Protein AF-A0A1Y1MUK7-F1 (afdb_monomer_lite)

InterPro domains:
  IPR053308 Vago-like [PTHR39957] (30-118)

pLDDT: mean 74.1, std 18.72, range [32.41, 94.88]

Organism: Photinus pyralis (NCBI:txid7054)

Foldseek 3Di:
DDDDDDDDDDDPPPDPDPPVVVVVVVVVVVVVCVVVVVVVVQQKDKDKAFAPQPPPFQWGADPQPGIDHAQDKDWSALVAQWIWHDHDGTIMIMHGHDDPDPPDDFPSVDHPPVSHGDD

Secondary structure (DSSP, 8-state):
------------------SHHHHHHHHHHHHHHHHHHHHHS--EEEEEEE---BTTTTEEEETTTEEEETT-EEE-TTT-SEEEEEETTEEEEEEE-----TT----TTS-TTTTS---

Structure (mmCIF, N/CA/C/O backbone):
data_AF-A0A1Y1MUK7-F1
#
_entry.id   AF-A0A1Y1MUK7-F1
#
loop_
_atom_site.group_PDB
_atom_site.id
_atom_site.type_symbol
_atom_site.label_atom_id
_atom_site.label_alt_id
_atom_site.label_comp_id
_atom_site.label_asym_id
_atom_site.label_entity_id
_atom_site.label_seq_id
_atom_site.pdbx_PDB_ins_code
_atom_site.Cartn_x
_atom_site.Cartn_y
_atom_site.Cartn_z
_atom_site.occupancy
_atom_site.B_iso_or_equiv
_atom_site.auth_seq_id
_atom_site.auth_comp_id
_atom_site.auth_asym_id
_atom_site.auth_atom_id
_atom_site.pdbx_PDB_model_num
ATOM 1 N N . GLY A 1 1 ? 67.400 -48.624 -20.547 1.00 38.00 1 GLY A N 1
ATOM 2 C CA . GLY A 1 1 ? 67.127 -49.830 -19.748 1.00 38.00 1 GLY A CA 1
ATOM 3 C C . GLY A 1 1 ? 65.718 -49.743 -19.216 1.00 38.00 1 GLY A C 1
ATOM 4 O O . GLY A 1 1 ? 65.415 -48.797 -18.508 1.00 38.00 1 GLY A O 1
ATOM 5 N N . ARG A 1 2 ? 64.851 -50.660 -19.640 1.00 35.62 2 ARG A N 1
ATOM 6 C CA . ARG A 1 2 ? 63.452 -50.793 -19.222 1.00 35.62 2 ARG A CA 1
ATOM 7 C C . ARG A 1 2 ? 63.380 -52.125 -18.479 1.00 35.62 2 ARG A C 1
ATOM 9 O O . ARG A 1 2 ? 63.870 -53.090 -19.051 1.00 35.62 2 ARG A O 1
ATOM 16 N N . LEU A 1 3 ? 62.844 -52.142 -17.256 1.00 34.72 3 LEU A N 1
ATOM 17 C CA . LEU A 1 3 ? 62.238 -53.284 -16.545 1.00 34.72 3 LEU A CA 1
ATOM 18 C C . LEU A 1 3 ? 62.232 -52.972 -15.047 1.00 34.72 3 LEU A C 1
ATOM 20 O O . LEU A 1 3 ? 63.272 -53.061 -14.415 1.00 34.72 3 LEU A O 1
ATOM 24 N N . LEU A 1 4 ? 61.062 -52.673 -14.489 1.00 41.34 4 LEU A N 1
ATOM 25 C CA . LEU A 1 4 ? 60.602 -53.334 -13.272 1.00 41.34 4 LEU A CA 1
ATOM 26 C C . LEU A 1 4 ? 59.077 -53.429 -13.363 1.00 41.34 4 LEU A C 1
ATOM 28 O O . LEU A 1 4 ? 58.354 -52.438 -13.345 1.00 41.34 4 LEU A O 1
ATOM 32 N N . GLN A 1 5 ? 58.640 -54.666 -13.572 1.00 38.41 5 GLN A N 1
ATOM 33 C CA . GLN A 1 5 ? 57.284 -55.149 -13.378 1.00 38.41 5 GLN A CA 1
ATOM 34 C C . GLN A 1 5 ? 56.900 -54.970 -11.906 1.00 38.41 5 GLN A C 1
ATOM 36 O O . GLN A 1 5 ? 57.671 -55.370 -11.034 1.00 38.41 5 GLN A O 1
ATOM 41 N N . TYR A 1 6 ? 55.707 -54.448 -11.629 1.00 32.41 6 TYR A N 1
ATOM 42 C CA . TYR A 1 6 ? 55.054 -54.669 -10.343 1.00 32.41 6 TYR A CA 1
ATOM 43 C C . TYR A 1 6 ? 53.658 -55.239 -10.580 1.00 32.41 6 TYR A C 1
ATOM 45 O O . TYR A 1 6 ? 52.916 -54.779 -11.446 1.00 32.41 6 TYR A O 1
ATOM 53 N N . LYS A 1 7 ? 53.392 -56.315 -9.848 1.00 37.44 7 LYS A N 1
ATOM 54 C CA . LYS A 1 7 ? 52.372 -57.335 -10.053 1.00 37.44 7 LYS A CA 1
ATOM 55 C C . LYS A 1 7 ? 51.245 -57.128 -9.038 1.00 37.44 7 LYS A C 1
ATOM 57 O O . LYS A 1 7 ? 51.533 -56.940 -7.865 1.00 37.44 7 LYS A O 1
ATOM 62 N N . ASP A 1 8 ? 50.015 -57.180 -9.546 1.00 43.12 8 ASP A N 1
ATOM 63 C CA . ASP A 1 8 ? 48.718 -57.422 -8.898 1.00 43.12 8 ASP A CA 1
ATOM 64 C C . ASP A 1 8 ? 48.388 -56.751 -7.554 1.00 43.12 8 ASP A C 1
ATOM 66 O O . ASP A 1 8 ? 48.931 -57.084 -6.506 1.00 43.12 8 ASP A O 1
ATOM 70 N N . SER A 1 9 ? 47.320 -55.948 -7.561 1.00 39.22 9 SER A N 1
ATOM 71 C CA . SER A 1 9 ? 46.267 -56.038 -6.541 1.00 39.22 9 SER A CA 1
ATOM 72 C C . SER A 1 9 ? 44.962 -55.473 -7.096 1.00 39.22 9 SER A C 1
ATOM 74 O O . SER A 1 9 ? 44.784 -54.273 -7.285 1.00 39.22 9 SER A O 1
ATOM 76 N N . SER A 1 10 ? 44.060 -56.400 -7.385 1.00 47.19 10 SER A N 1
ATOM 77 C CA . SER A 1 10 ? 42.644 -56.208 -7.655 1.00 47.19 10 SER A CA 1
ATOM 78 C C . SER A 1 10 ? 41.962 -55.375 -6.570 1.00 47.19 10 SER A C 1
ATOM 80 O O . SER A 1 10 ? 41.860 -55.831 -5.433 1.00 47.19 10 SER A O 1
ATOM 82 N N . ILE A 1 11 ? 41.399 -54.224 -6.937 1.00 39.47 11 ILE A N 1
ATOM 83 C CA . ILE A 1 11 ? 40.183 -53.716 -6.297 1.00 39.47 11 ILE A CA 1
ATOM 84 C C . ILE A 1 11 ? 39.257 -53.227 -7.407 1.00 39.47 11 ILE A C 1
ATOM 86 O O . ILE A 1 11 ? 39.375 -52.121 -7.930 1.00 39.47 11 ILE A O 1
ATOM 90 N N . THR A 1 12 ? 38.334 -54.104 -7.778 1.00 44.88 12 THR A N 1
ATOM 91 C CA . THR A 1 12 ? 37.144 -53.781 -8.553 1.00 44.88 12 THR A CA 1
ATOM 92 C C . THR A 1 12 ? 36.284 -52.851 -7.698 1.00 44.88 12 THR A C 1
ATOM 94 O O . THR A 1 12 ? 35.599 -53.308 -6.788 1.00 44.88 12 THR A O 1
ATOM 97 N N . VAL A 1 13 ? 36.324 -51.541 -7.947 1.00 39.19 13 VAL A N 1
ATOM 98 C CA . VAL A 1 13 ? 35.308 -50.621 -7.413 1.00 39.19 13 VAL A CA 1
ATOM 99 C C . VAL A 1 13 ? 34.245 -50.440 -8.486 1.00 39.19 13 VAL A C 1
ATOM 101 O O . VAL A 1 13 ? 34.220 -49.463 -9.229 1.00 39.19 13 VAL A O 1
ATOM 104 N N . SER A 1 14 ? 33.366 -51.433 -8.579 1.00 49.88 14 SER A N 1
ATOM 105 C CA . SER A 1 14 ? 32.047 -51.256 -9.170 1.00 49.88 14 SER A CA 1
ATOM 106 C C . SER A 1 14 ? 31.185 -50.524 -8.144 1.00 49.88 14 SER A C 1
ATOM 108 O O . SER A 1 14 ? 30.710 -51.129 -7.189 1.00 49.88 14 SER A O 1
ATOM 110 N N . HIS A 1 15 ? 31.005 -49.217 -8.317 1.00 40.88 15 HIS A N 1
ATOM 111 C CA . HIS A 1 15 ? 29.890 -48.497 -7.700 1.00 40.88 15 HIS A CA 1
ATOM 112 C C . HIS A 1 15 ? 29.457 -47.337 -8.602 1.00 40.88 15 HIS A C 1
ATOM 114 O O . HIS A 1 15 ? 29.565 -46.156 -8.277 1.00 40.88 15 HIS A O 1
ATOM 120 N N . ASP A 1 16 ? 28.967 -47.717 -9.778 1.00 50.19 16 ASP A N 1
ATOM 121 C CA . ASP A 1 16 ? 28.129 -46.877 -10.622 1.00 50.19 16 ASP A CA 1
ATOM 122 C C . ASP A 1 16 ? 26.730 -46.797 -9.987 1.00 50.19 16 ASP A C 1
ATOM 124 O O . ASP A 1 16 ? 25.892 -47.678 -10.161 1.00 50.19 16 ASP A O 1
ATOM 128 N N . SER A 1 17 ? 26.516 -45.817 -9.103 1.00 50.44 17 SER A N 1
ATOM 129 C CA . SER A 1 17 ? 25.190 -45.478 -8.538 1.00 50.44 17 SER A CA 1
ATOM 130 C C . SER A 1 17 ? 25.092 -44.026 -8.044 1.00 50.44 17 SER A C 1
ATOM 132 O O . SER A 1 17 ? 24.176 -43.671 -7.307 1.00 50.44 17 SER A O 1
ATOM 134 N N . ARG A 1 18 ? 26.023 -43.145 -8.432 1.00 44.09 18 ARG A N 1
ATOM 135 C CA . ARG A 1 18 ? 26.037 -41.731 -8.014 1.00 44.09 18 ARG A CA 1
ATOM 136 C C . ARG A 1 18 ? 25.699 -40.813 -9.192 1.00 44.09 18 ARG A C 1
ATOM 138 O O . ARG A 1 18 ? 26.450 -39.902 -9.505 1.00 44.09 18 ARG A O 1
ATOM 145 N N . SER A 1 19 ? 24.584 -41.085 -9.869 1.00 46.97 19 SER A N 1
ATOM 146 C CA . SER A 1 19 ? 24.085 -40.219 -10.951 1.00 46.97 19 SER A CA 1
ATOM 147 C C . SER A 1 19 ? 22.615 -39.821 -10.773 1.00 46.97 19 SER A C 1
ATOM 149 O O . SER A 1 19 ? 22.263 -38.688 -11.065 1.00 46.97 19 SER A O 1
ATOM 151 N N . THR A 1 20 ? 21.775 -40.663 -10.166 1.00 45.53 20 THR A N 1
ATOM 152 C CA . THR A 1 20 ? 20.338 -40.377 -9.977 1.00 45.53 20 THR A CA 1
ATOM 153 C C . THR A 1 20 ? 19.990 -39.602 -8.702 1.00 45.53 20 THR A C 1
ATOM 155 O O . THR A 1 20 ? 18.959 -38.940 -8.657 1.00 45.53 20 THR A O 1
ATOM 158 N N . HIS A 1 21 ? 20.832 -39.633 -7.662 1.00 43.69 21 HIS A N 1
ATOM 159 C CA . HIS A 1 21 ? 20.571 -38.874 -6.425 1.00 43.69 21 HIS A CA 1
ATOM 160 C C . HIS A 1 21 ? 20.996 -37.399 -6.527 1.00 43.69 21 HIS A C 1
ATOM 162 O O . HIS A 1 21 ? 20.522 -36.558 -5.772 1.00 43.69 21 HIS A O 1
ATOM 168 N N . GLN A 1 22 ? 21.892 -37.074 -7.462 1.00 49.25 22 GLN A N 1
ATOM 169 C CA . GLN A 1 22 ? 22.422 -35.720 -7.639 1.00 49.25 22 GLN A CA 1
ATOM 170 C C . GLN A 1 22 ? 21.573 -34.879 -8.608 1.00 49.25 22 GLN A C 1
ATOM 172 O O . GLN A 1 22 ? 21.577 -33.656 -8.516 1.00 49.25 22 GLN A O 1
ATOM 177 N N . THR A 1 23 ? 20.804 -35.519 -9.494 1.00 52.72 23 THR A N 1
ATOM 178 C CA . THR A 1 23 ? 19.827 -34.861 -10.376 1.00 52.72 23 THR A CA 1
ATOM 179 C C . THR A 1 23 ? 18.581 -34.399 -9.616 1.00 52.72 23 THR A C 1
ATOM 181 O O . THR A 1 23 ? 18.128 -33.283 -9.828 1.00 52.72 23 THR A O 1
ATOM 184 N N . ASN A 1 24 ? 18.074 -35.186 -8.660 1.00 57.69 24 ASN A N 1
ATOM 185 C CA . ASN A 1 24 ? 16.849 -34.845 -7.914 1.00 57.69 24 ASN A CA 1
ATOM 186 C C . ASN A 1 24 ? 17.018 -33.627 -6.979 1.00 57.69 24 ASN A C 1
ATOM 188 O O . ASN A 1 24 ? 16.092 -32.838 -6.806 1.00 57.69 24 ASN A O 1
ATOM 192 N N . GLU A 1 25 ? 18.209 -33.449 -6.402 1.00 60.97 25 GLU A N 1
ATOM 193 C CA . GLU A 1 25 ? 18.554 -32.309 -5.532 1.00 60.97 25 GLU A CA 1
ATOM 194 C C . GLU A 1 25 ? 18.674 -30.992 -6.332 1.00 60.97 25 GLU A C 1
ATOM 196 O O . GLU A 1 25 ? 18.380 -29.899 -5.836 1.00 60.97 25 GLU A O 1
ATOM 201 N N . MET A 1 26 ? 19.076 -31.090 -7.603 1.00 61.03 26 MET A N 1
ATOM 202 C CA . MET A 1 26 ? 19.226 -29.950 -8.510 1.00 61.03 26 MET A CA 1
ATOM 203 C C . MET A 1 26 ? 17.862 -29.446 -9.008 1.00 61.03 26 MET A C 1
ATOM 205 O O . MET A 1 26 ? 17.639 -28.242 -9.066 1.00 61.03 26 MET A O 1
ATOM 209 N N . GLU A 1 27 ? 16.915 -30.351 -9.263 1.00 75.44 27 GLU A N 1
ATOM 210 C CA . GLU A 1 27 ? 15.540 -30.015 -9.662 1.00 75.44 27 GLU A CA 1
ATOM 211 C C . GLU A 1 27 ? 14.758 -29.352 -8.517 1.00 75.44 27 GLU A C 1
ATOM 213 O O . GLU A 1 27 ? 14.113 -28.321 -8.706 1.00 75.44 27 GLU A O 1
ATOM 218 N N . LEU A 1 28 ? 14.852 -29.892 -7.293 1.00 80.25 28 LEU A N 1
ATOM 219 C CA . LEU A 1 28 ? 14.149 -29.331 -6.135 1.00 80.25 28 LEU A CA 1
ATOM 220 C C . LEU A 1 28 ? 14.657 -27.924 -5.793 1.00 80.25 28 LEU A C 1
ATOM 222 O O . LEU A 1 28 ? 13.862 -27.025 -5.516 1.00 80.25 28 LEU A O 1
ATOM 226 N N . SER A 1 29 ? 15.977 -27.721 -5.841 1.00 82.12 29 SER A N 1
ATOM 227 C CA . SER A 1 29 ? 16.576 -26.404 -5.607 1.00 82.12 29 SER A CA 1
ATOM 228 C C . SER A 1 29 ? 16.204 -25.396 -6.695 1.00 82.12 29 SER A C 1
ATOM 230 O O . SER A 1 29 ? 15.924 -24.246 -6.365 1.00 82.12 29 SER A O 1
ATOM 232 N N . GLN A 1 30 ? 16.111 -25.813 -7.961 1.00 81.62 30 GLN A N 1
ATOM 233 C CA . GLN A 1 30 ? 15.625 -24.963 -9.052 1.00 81.62 30 GLN A CA 1
ATOM 234 C C . GLN A 1 30 ? 14.149 -24.588 -8.887 1.00 81.62 30 GLN A C 1
ATOM 236 O O . GLN A 1 30 ? 13.805 -23.413 -9.007 1.00 81.62 30 GLN A O 1
ATOM 241 N N . ILE A 1 31 ? 13.279 -25.542 -8.547 1.00 86.31 31 ILE A N 1
ATOM 242 C CA . ILE A 1 31 ? 11.855 -25.278 -8.286 1.00 86.31 31 ILE A CA 1
ATOM 243 C C . ILE A 1 31 ? 11.693 -24.314 -7.103 1.00 86.31 31 ILE A C 1
ATOM 245 O O . ILE A 1 31 ? 10.886 -23.382 -7.167 1.00 86.31 31 ILE A O 1
ATOM 249 N N . LEU A 1 32 ? 12.483 -24.492 -6.041 1.00 86.19 32 LEU A N 1
ATOM 250 C CA . LEU A 1 32 ? 12.493 -23.596 -4.886 1.00 86.19 32 LEU A CA 1
ATOM 251 C C . LEU A 1 32 ? 12.97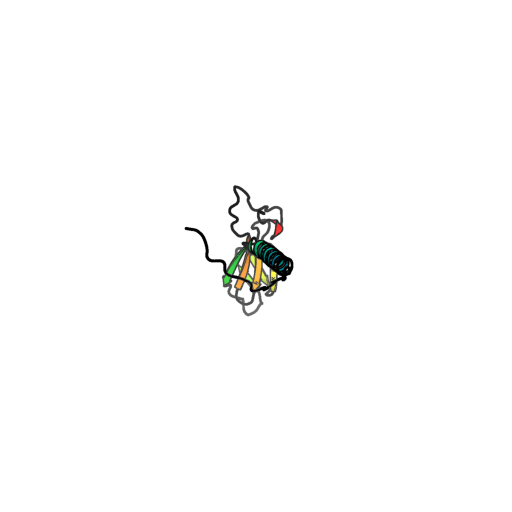9 -22.187 -5.265 1.00 86.19 32 LEU A C 1
ATOM 253 O O . LEU A 1 32 ? 12.381 -21.200 -4.844 1.00 86.19 32 LEU A O 1
ATOM 257 N N . LEU A 1 33 ? 14.022 -22.077 -6.095 1.00 83.25 33 LEU A N 1
ATOM 258 C CA . LEU A 1 33 ? 14.515 -20.786 -6.582 1.00 83.25 33 LEU A CA 1
ATOM 259 C C . LEU A 1 33 ? 13.492 -20.073 -7.471 1.00 83.25 33 LEU A C 1
ATOM 261 O O . LEU A 1 33 ? 13.327 -18.864 -7.351 1.00 83.25 33 LEU A O 1
ATOM 265 N N . LEU A 1 34 ? 12.803 -20.806 -8.348 1.00 80.25 34 LEU A N 1
ATOM 266 C CA . LEU A 1 34 ? 11.787 -20.252 -9.244 1.00 80.25 34 LEU A CA 1
ATOM 267 C C . LEU A 1 34 ? 10.554 -19.782 -8.472 1.00 80.25 34 LEU A C 1
ATOM 269 O O . LEU A 1 34 ? 10.059 -18.681 -8.708 1.00 80.25 34 LEU A O 1
ATOM 273 N N . THR A 1 35 ? 10.081 -20.587 -7.518 1.00 80.38 35 THR A N 1
ATOM 274 C CA . THR A 1 35 ? 8.963 -20.203 -6.647 1.00 80.38 35 THR A CA 1
ATOM 275 C C . THR A 1 35 ? 9.334 -18.998 -5.792 1.00 80.38 35 THR A C 1
ATOM 277 O O . THR A 1 35 ? 8.624 -17.998 -5.829 1.00 80.38 35 THR A O 1
ATOM 280 N N . PHE A 1 36 ? 10.473 -19.031 -5.097 1.00 78.38 36 PHE A N 1
ATOM 281 C CA . PHE A 1 36 ? 10.941 -17.904 -4.288 1.00 78.38 36 PHE A CA 1
ATOM 282 C C . PHE A 1 36 ? 11.177 -16.644 -5.132 1.00 78.38 36 PHE A C 1
ATOM 284 O O . PHE A 1 36 ? 10.756 -15.560 -4.743 1.00 78.38 36 PHE A O 1
ATOM 291 N N . GLY A 1 37 ? 11.763 -16.788 -6.322 1.00 66.00 37 GLY A N 1
ATOM 292 C CA . GLY A 1 37 ? 11.956 -15.702 -7.280 1.00 66.00 37 GLY A CA 1
ATOM 293 C C . GLY A 1 37 ? 10.643 -15.035 -7.687 1.00 66.00 37 GLY A C 1
ATOM 294 O O . GLY A 1 37 ? 10.554 -13.813 -7.635 1.00 66.00 37 GLY A O 1
ATOM 295 N N . MET A 1 38 ? 9.597 -15.811 -7.991 1.00 62.53 38 MET A N 1
ATOM 296 C CA . MET A 1 38 ? 8.265 -15.263 -8.286 1.00 62.53 38 MET A CA 1
ATOM 297 C C . MET A 1 38 ? 7.603 -14.582 -7.080 1.00 62.53 38 MET A C 1
ATOM 299 O O . MET A 1 38 ? 6.871 -13.612 -7.251 1.00 62.53 38 MET A O 1
ATOM 303 N N . PHE A 1 39 ? 7.872 -15.025 -5.849 1.00 62.09 39 PHE A N 1
ATOM 304 C CA . PHE A 1 39 ? 7.393 -14.311 -4.658 1.00 62.09 39 PHE A CA 1
ATOM 305 C C . PHE A 1 39 ? 8.114 -12.972 -4.441 1.00 62.09 39 PHE A C 1
ATOM 307 O O . PHE A 1 39 ? 7.536 -12.057 -3.856 1.00 62.09 39 PHE A O 1
ATOM 314 N N . LEU A 1 40 ? 9.349 -12.833 -4.930 1.00 59.81 40 LEU A N 1
ATOM 315 C CA . LEU A 1 40 ? 10.141 -11.609 -4.805 1.00 59.81 40 LEU A CA 1
ATOM 316 C C . LEU A 1 40 ? 9.865 -10.563 -5.899 1.00 59.81 40 LEU A C 1
ATOM 318 O O . LEU A 1 40 ? 10.273 -9.412 -5.731 1.00 59.81 40 LEU A O 1
ATOM 322 N N . THR A 1 41 ? 9.178 -10.910 -6.994 1.00 58.41 41 THR A N 1
ATOM 323 C CA . THR A 1 41 ? 8.834 -9.939 -8.055 1.00 58.41 41 THR A CA 1
ATOM 324 C C . THR A 1 41 ? 7.663 -9.031 -7.689 1.00 58.41 41 THR A C 1
ATOM 326 O O . THR A 1 41 ? 7.493 -7.983 -8.308 1.00 58.41 41 THR A O 1
ATOM 329 N N . VAL A 1 42 ? 6.911 -9.337 -6.624 1.00 60.28 42 VAL A N 1
ATOM 330 C CA . VAL A 1 42 ? 5.926 -8.408 -6.050 1.00 60.28 42 VAL A CA 1
ATOM 331 C C . VAL A 1 42 ? 6.657 -7.393 -5.172 1.00 60.28 42 VAL A C 1
ATOM 333 O O . VAL A 1 42 ? 6.512 -7.348 -3.950 1.00 60.28 42 VAL A O 1
ATOM 336 N N . GLN A 1 43 ? 7.488 -6.564 -5.800 1.00 63.94 43 GLN A N 1
ATOM 337 C CA . GLN A 1 43 ? 7.979 -5.359 -5.155 1.00 63.94 43 GLN A CA 1
ATOM 338 C C . GLN A 1 43 ? 6.761 -4.458 -5.002 1.00 63.94 43 GLN A C 1
ATOM 340 O O . GLN A 1 43 ? 6.256 -3.933 -5.983 1.00 63.94 43 GLN A O 1
ATOM 345 N N . GLY A 1 44 ? 6.229 -4.365 -3.788 1.00 77.25 44 GLY A N 1
ATOM 346 C CA . GLY A 1 44 ? 5.188 -3.426 -3.382 1.00 77.25 44 GLY A CA 1
ATOM 347 C C . GLY A 1 44 ? 5.775 -2.404 -2.418 1.00 77.25 44 GLY A C 1
ATOM 348 O O . GLY A 1 44 ? 6.782 -2.676 -1.762 1.00 77.25 44 GLY A O 1
ATOM 349 N N . TRP A 1 45 ? 5.151 -1.236 -2.285 1.00 87.12 45 TRP A N 1
ATOM 350 C CA . TRP A 1 45 ? 5.429 -0.364 -1.144 1.00 87.12 45 TRP A CA 1
ATOM 351 C C . TRP A 1 45 ? 4.315 -0.479 -0.113 1.00 87.12 45 TRP A C 1
ATOM 353 O O . TRP A 1 45 ? 3.139 -0.643 -0.442 1.00 87.12 45 TRP A O 1
ATOM 363 N N . VAL A 1 46 ? 4.700 -0.372 1.157 1.00 89.56 46 VAL A N 1
ATOM 364 C CA . VAL A 1 46 ? 3.774 -0.310 2.285 1.00 89.56 46 VAL A CA 1
ATOM 365 C C . VAL A 1 46 ? 4.145 0.894 3.137 1.00 89.56 46 VAL A C 1
ATOM 367 O O . VAL A 1 46 ? 5.270 0.988 3.622 1.00 89.56 46 VAL A O 1
ATOM 370 N N . VAL A 1 47 ? 3.204 1.816 3.333 1.00 90.62 47 VAL A N 1
ATOM 371 C CA . VAL A 1 47 ? 3.381 2.985 4.206 1.00 90.62 47 VAL A CA 1
ATOM 372 C C . VAL A 1 47 ? 2.365 2.917 5.332 1.00 90.62 47 VAL A C 1
ATOM 374 O O . VAL A 1 47 ? 1.184 2.654 5.111 1.00 90.62 47 VAL A O 1
ATOM 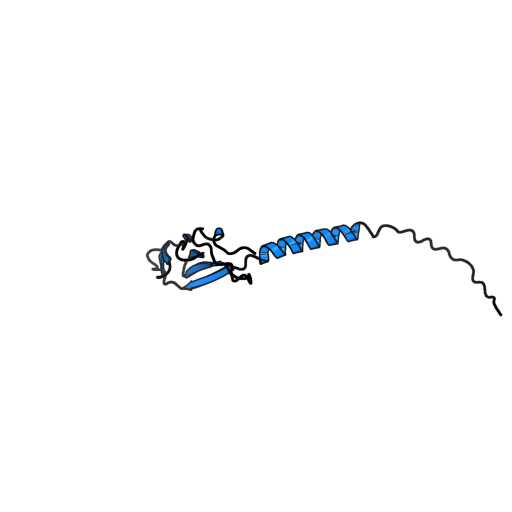377 N N . ARG A 1 48 ? 2.821 3.185 6.555 1.00 91.81 48 ARG A N 1
ATOM 378 C CA . ARG A 1 48 ? 1.953 3.358 7.719 1.00 91.81 48 ARG A CA 1
ATOM 379 C C . ARG A 1 48 ? 1.859 4.837 8.039 1.00 91.81 48 ARG A C 1
ATOM 381 O O . ARG A 1 48 ? 2.871 5.471 8.322 1.00 91.81 48 ARG A O 1
ATOM 388 N N . ILE A 1 49 ? 0.648 5.368 8.004 1.00 89.69 49 ILE A N 1
ATOM 389 C CA . ILE A 1 49 ? 0.364 6.747 8.373 1.00 89.69 49 ILE A CA 1
ATOM 390 C C . ILE A 1 49 ? -0.246 6.732 9.772 1.00 89.69 49 ILE A C 1
ATOM 392 O O . ILE A 1 49 ? -1.342 6.186 9.927 1.00 89.69 49 ILE A O 1
ATOM 396 N N . PRO A 1 50 ? 0.418 7.302 10.792 1.00 87.94 50 PRO A N 1
ATOM 397 C CA . PRO A 1 50 ? -0.194 7.456 12.100 1.00 87.94 50 PRO A CA 1
ATOM 398 C C . PRO A 1 50 ? -1.409 8.371 11.965 1.00 87.94 50 PRO A C 1
ATOM 400 O O . PRO A 1 50 ? -1.320 9.475 11.429 1.00 87.94 50 PRO A O 1
ATOM 403 N N . THR A 1 51 ? -2.556 7.903 12.441 1.00 79.62 51 THR A N 1
ATOM 404 C CA . THR A 1 51 ? -3.791 8.685 12.434 1.00 79.62 51 THR A CA 1
ATOM 405 C C . THR A 1 51 ? -4.309 8.759 13.854 1.00 79.62 51 THR A C 1
ATOM 407 O O . THR A 1 51 ? -4.392 7.708 14.496 1.00 79.62 51 THR A O 1
ATOM 410 N N . PRO A 1 52 ? -4.687 9.948 14.357 1.00 68.75 52 PRO A N 1
ATOM 411 C CA . PRO A 1 52 ? -5.367 10.030 15.636 1.00 68.75 52 PRO A CA 1
ATOM 412 C C . PRO A 1 52 ? -6.662 9.234 15.497 1.00 68.75 52 PRO A C 1
ATOM 414 O O . PRO A 1 52 ? -7.593 9.658 14.814 1.00 68.75 52 PRO A O 1
ATOM 417 N N . VAL A 1 53 ? -6.704 8.040 16.087 1.00 63.09 53 VAL A N 1
ATOM 418 C CA . VAL A 1 53 ? -7.961 7.308 16.200 1.00 63.09 53 VAL A CA 1
ATOM 419 C C . VAL A 1 53 ? -8.809 8.189 17.083 1.00 63.09 53 VAL A C 1
ATOM 421 O O . VAL A 1 53 ? -8.423 8.475 18.221 1.00 63.09 53 VAL A O 1
ATOM 424 N N . SER A 1 54 ? -9.944 8.660 16.575 1.00 63.59 54 SER A N 1
ATOM 425 C CA . SER A 1 54 ? -10.936 9.198 17.486 1.00 63.59 54 SER A CA 1
ATOM 426 C C . SER A 1 54 ? -11.330 8.019 18.379 1.00 63.59 54 SER A C 1
ATOM 428 O O . SER A 1 54 ? -12.033 7.098 17.959 1.00 63.59 54 SER A O 1
ATOM 430 N N . ASN A 1 55 ? -10.791 8.002 19.604 1.00 54.84 55 ASN A N 1
ATOM 431 C CA . ASN A 1 55 ? -10.941 6.914 20.580 1.00 54.84 55 ASN A CA 1
ATOM 432 C C . ASN A 1 55 ? -12.414 6.535 20.832 1.00 54.84 55 ASN A C 1
ATOM 434 O O . ASN A 1 55 ? -12.699 5.484 21.388 1.00 54.84 55 ASN A O 1
ATOM 438 N N . TYR A 1 56 ? -13.349 7.378 20.391 1.00 56.09 56 TYR A N 1
ATOM 439 C CA . TYR A 1 56 ? -14.783 7.245 20.586 1.00 56.09 56 TYR A CA 1
ATOM 440 C C . TYR A 1 56 ? -15.551 6.634 19.405 1.00 56.09 5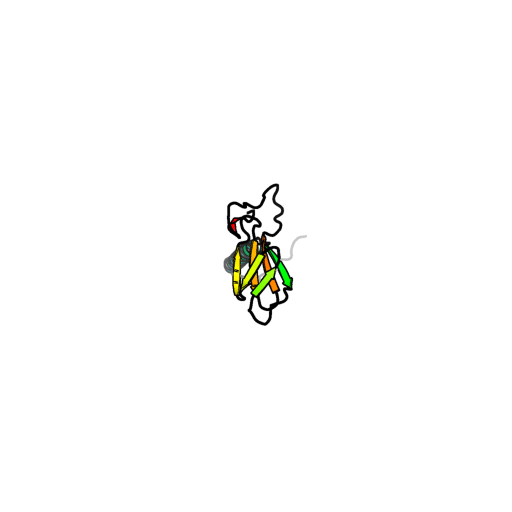6 TYR A C 1
ATOM 442 O O . TYR A 1 56 ? -16.727 6.330 19.570 1.00 56.09 56 TYR A O 1
ATOM 450 N N . GLN A 1 57 ? -14.949 6.467 18.220 1.00 67.12 57 GLN A N 1
ATOM 451 C CA . GLN A 1 57 ? -15.702 6.017 17.033 1.00 67.12 57 GLN A CA 1
ATOM 452 C C . GLN A 1 57 ? -15.047 4.877 16.250 1.00 67.12 57 GLN A C 1
ATOM 454 O O . GLN A 1 57 ? -15.693 4.309 15.372 1.00 67.12 57 GLN A O 1
ATOM 459 N N . GLY A 1 58 ? -13.797 4.511 16.557 1.00 81.75 58 GLY A N 1
ATOM 460 C CA . GLY A 1 58 ? -13.111 3.435 15.837 1.00 81.75 58 GLY A CA 1
ATOM 461 C C . GLY A 1 58 ? -12.946 3.749 14.347 1.00 81.75 58 GLY A C 1
ATOM 462 O O . GLY A 1 58 ? -13.112 2.868 13.503 1.00 81.75 58 GLY A O 1
ATOM 463 N N . VAL A 1 59 ? -12.667 5.017 14.027 1.00 87.19 59 VAL A N 1
ATOM 464 C CA . VAL A 1 59 ? -12.506 5.523 12.659 1.00 87.19 59 VAL A CA 1
ATOM 465 C C . VAL A 1 59 ? -11.108 6.122 12.494 1.00 87.19 59 VAL A C 1
ATOM 467 O O . VAL A 1 59 ? -10.685 6.951 13.300 1.00 87.19 59 VAL A O 1
ATOM 470 N N . CYS A 1 60 ? -10.404 5.733 11.430 1.00 87.62 60 CYS A N 1
ATOM 471 C CA . CYS A 1 60 ? -9.225 6.429 10.928 1.00 87.62 60 CYS A CA 1
ATOM 472 C C . CYS A 1 60 ? -9.657 7.511 9.934 1.00 87.62 60 CYS A C 1
ATOM 474 O O . CYS A 1 60 ? -10.503 7.265 9.074 1.00 87.62 60 CYS A O 1
ATOM 476 N N . SER A 1 61 ? -9.051 8.694 10.021 1.00 87.00 61 SER A N 1
ATOM 477 C CA . SER A 1 61 ? -9.290 9.797 9.087 1.00 87.00 61 SER A CA 1
ATOM 478 C C . SER A 1 61 ? -7.978 10.280 8.487 1.00 87.00 61 SER A C 1
ATOM 480 O O . SER A 1 61 ? -7.035 10.569 9.226 1.00 87.00 61 SER A O 1
ATOM 482 N N . HIS A 1 62 ? -7.913 10.381 7.160 1.00 87.25 62 HIS A N 1
ATOM 483 C CA . HIS A 1 62 ? -6.766 10.957 6.461 1.00 87.25 62 HIS A CA 1
ATOM 484 C C . HIS A 1 62 ? -7.177 11.571 5.122 1.00 87.25 62 HIS A C 1
ATOM 486 O O . HIS A 1 62 ? -7.979 10.989 4.401 1.00 87.25 62 HIS A O 1
ATOM 492 N N . ASN A 1 63 ? -6.576 12.696 4.729 1.00 87.50 63 ASN A N 1
ATOM 493 C CA . ASN A 1 63 ? -6.986 13.460 3.539 1.00 87.50 63 ASN A CA 1
ATOM 494 C C . ASN A 1 63 ? -6.955 12.653 2.227 1.00 87.50 63 ASN A C 1
ATOM 496 O O . ASN A 1 63 ? -7.787 12.864 1.352 1.00 87.50 63 ASN A O 1
ATOM 500 N N . LEU A 1 64 ? -6.012 11.715 2.092 1.00 84.88 64 LEU A N 1
ATOM 501 C CA . LEU A 1 64 ? -5.890 10.867 0.896 1.00 84.88 64 LEU A CA 1
ATOM 502 C C . LEU A 1 64 ? -6.951 9.761 0.812 1.00 84.88 64 LEU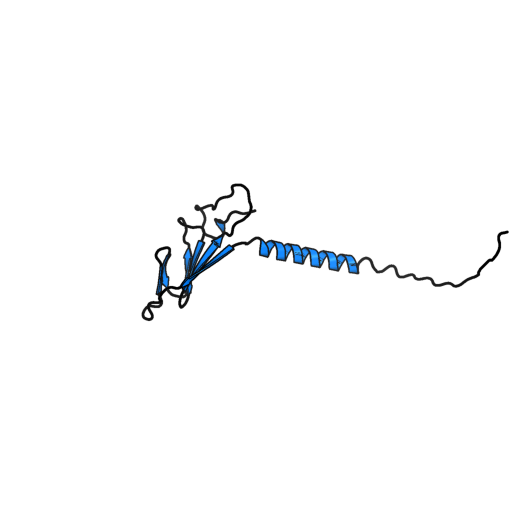 A C 1
ATOM 504 O O . LEU A 1 64 ? -7.237 9.280 -0.279 1.00 84.88 64 LEU A O 1
ATOM 508 N N . VAL A 1 65 ? -7.494 9.334 1.954 1.00 86.94 65 VAL A N 1
ATOM 509 C CA . VAL A 1 65 ? -8.287 8.098 2.071 1.00 86.94 65 VAL A CA 1
ATOM 510 C C . VAL A 1 65 ? -9.732 8.381 2.509 1.00 86.94 65 VAL A C 1
ATOM 512 O O . VAL A 1 65 ? -10.642 7.619 2.203 1.00 86.94 65 VAL A O 1
ATOM 515 N N . GLY A 1 66 ? -9.968 9.499 3.193 1.00 87.81 66 GLY A N 1
ATOM 516 C CA . GLY A 1 66 ? -11.231 9.819 3.847 1.00 87.81 66 GLY A CA 1
ATOM 517 C C . GLY A 1 66 ? -11.354 9.139 5.211 1.00 87.81 66 GLY A C 1
ATOM 518 O O . GLY A 1 66 ? -10.369 8.999 5.939 1.00 87.81 66 GLY A O 1
ATOM 519 N N . HIS A 1 67 ? -12.579 8.742 5.553 1.00 89.50 67 HIS A N 1
ATOM 520 C CA . HIS A 1 67 ? -12.922 8.099 6.820 1.00 89.50 67 HIS A CA 1
ATOM 521 C C . HIS A 1 67 ? -13.102 6.593 6.638 1.00 89.50 67 HIS A C 1
ATOM 523 O O . HIS A 1 67 ? -13.937 6.160 5.845 1.00 89.50 67 HIS A O 1
ATOM 529 N N . LEU A 1 68 ? -12.348 5.797 7.393 1.00 90.06 68 LEU A N 1
ATOM 530 C CA . LEU A 1 68 ? -12.428 4.337 7.385 1.00 90.06 68 LEU A CA 1
ATOM 531 C C . LEU A 1 68 ? -12.663 3.814 8.791 1.00 90.06 68 LEU A C 1
ATOM 533 O O . LEU A 1 68 ? -12.036 4.285 9.733 1.00 90.06 68 LEU A O 1
ATOM 537 N N . ARG A 1 69 ? -13.503 2.793 8.933 1.00 91.12 69 ARG A N 1
ATOM 538 C CA . ARG A 1 69 ? -13.636 2.066 10.202 1.00 91.12 69 ARG A CA 1
ATOM 539 C C . ARG A 1 69 ? -12.435 1.151 10.426 1.00 91.12 69 ARG A C 1
ATOM 541 O O . ARG A 1 69 ? -11.857 0.649 9.465 1.00 91.12 69 ARG A O 1
ATOM 548 N N . ILE A 1 70 ? -12.081 0.893 11.682 1.00 90.69 70 ILE A N 1
ATOM 549 C CA . ILE A 1 70 ? -11.053 -0.103 12.021 1.00 90.69 70 ILE A CA 1
ATOM 550 C C . ILE A 1 70 ? -11.428 -1.460 11.406 1.00 90.69 70 ILE A C 1
ATOM 552 O O . ILE A 1 70 ? -12.576 -1.893 11.490 1.00 90.69 70 ILE A O 1
ATOM 556 N N . GLY A 1 71 ? -10.458 -2.107 10.757 1.00 90.19 71 GLY A N 1
ATOM 557 C CA . GLY A 1 71 ? -10.631 -3.362 10.021 1.00 90.19 71 GLY A CA 1
ATOM 558 C C . GLY A 1 71 ? -11.153 -3.188 8.592 1.00 90.19 71 GLY A C 1
ATOM 559 O O . GLY A 1 71 ? -11.149 -4.142 7.816 1.00 90.19 71 GLY A O 1
ATOM 560 N N . GLN A 1 72 ? -11.573 -1.981 8.204 1.00 92.50 72 GLN A N 1
ATOM 561 C CA . GLN A 1 72 ? -12.002 -1.704 6.840 1.00 92.50 72 GLN A CA 1
ATOM 562 C C . GLN A 1 72 ? -10.793 -1.541 5.917 1.00 92.50 72 GLN A C 1
ATOM 564 O O . GLN A 1 72 ? -9.826 -0.856 6.253 1.00 92.50 72 GLN A O 1
ATOM 569 N N . THR A 1 73 ? -10.903 -2.119 4.721 1.00 94.25 73 THR A N 1
ATOM 570 C CA . THR A 1 73 ? -9.971 -1.916 3.608 1.00 94.25 73 THR A CA 1
ATOM 571 C C . THR A 1 73 ? -10.731 -1.356 2.411 1.00 94.25 73 THR A C 1
ATOM 573 O O . THR A 1 73 ? -11.825 -1.828 2.103 1.00 94.25 73 THR A O 1
ATOM 576 N N . VAL A 1 74 ? -10.178 -0.343 1.746 1.00 93.88 74 VAL A N 1
ATOM 577 C CA . VAL A 1 74 ? -10.769 0.287 0.557 1.00 93.88 74 VAL A CA 1
ATOM 578 C C . VAL A 1 74 ? -9.738 0.416 -0.561 1.00 93.88 74 VAL A C 1
ATOM 580 O O . VAL A 1 74 ? -8.537 0.529 -0.309 1.00 93.88 74 VAL A O 1
ATOM 583 N N . SER A 1 75 ? -10.215 0.422 -1.805 1.00 92.88 75 SER A N 1
ATOM 584 C CA . SER A 1 75 ? -9.395 0.774 -2.966 1.00 92.88 75 SER A CA 1
ATOM 585 C C . SER A 1 75 ? -9.297 2.294 -3.109 1.00 92.88 75 SER A C 1
ATOM 587 O O . SER A 1 75 ? -10.278 2.998 -2.877 1.00 92.88 75 SER A O 1
ATOM 589 N N . LEU A 1 76 ? -8.126 2.793 -3.510 1.00 92.38 76 LEU A N 1
ATOM 590 C CA . LEU A 1 76 ? -7.896 4.207 -3.839 1.00 92.38 76 LEU A CA 1
ATOM 591 C C . LEU A 1 76 ? -8.052 4.517 -5.338 1.00 92.38 76 LEU A C 1
ATOM 593 O O . LEU A 1 76 ? -7.817 5.644 -5.783 1.00 92.38 76 LEU A O 1
ATOM 597 N N . HIS A 1 77 ? -8.470 3.525 -6.117 1.00 89.62 77 HIS A N 1
ATOM 598 C CA . HIS A 1 77 ? -8.788 3.671 -7.528 1.00 89.62 77 HIS A CA 1
ATOM 599 C C . HIS A 1 77 ? -9.965 4.653 -7.748 1.00 89.62 77 HIS A C 1
ATOM 601 O O . HIS A 1 77 ? -10.893 4.672 -6.936 1.00 89.62 77 HIS A O 1
ATOM 607 N N . PRO A 1 78 ? -9.974 5.463 -8.829 1.00 89.69 78 PRO A N 1
ATOM 608 C CA . PRO A 1 78 ? -8.986 5.553 -9.918 1.00 89.69 78 PRO A CA 1
ATOM 609 C C . PRO A 1 78 ? -7.831 6.525 -9.639 1.00 89.69 78 PRO A C 1
ATOM 611 O O . PRO A 1 78 ? -7.001 6.763 -10.507 1.00 89.69 78 PRO A O 1
ATOM 614 N N . ARG A 1 79 ? -7.772 7.132 -8.446 1.00 89.62 79 ARG A N 1
ATOM 615 C CA . ARG A 1 79 ? -6.771 8.167 -8.137 1.00 89.62 79 ARG A CA 1
ATOM 616 C C . ARG A 1 79 ? -5.373 7.595 -7.928 1.00 89.62 79 ARG A C 1
ATOM 618 O O . ARG A 1 79 ? -4.399 8.279 -8.216 1.00 89.62 79 ARG A O 1
ATOM 625 N N . LEU A 1 80 ? -5.285 6.387 -7.374 1.00 89.44 80 LEU A N 1
ATOM 626 C CA . LEU A 1 80 ? -4.022 5.736 -7.049 1.00 89.44 80 LEU A CA 1
ATOM 627 C C . LEU A 1 80 ? -4.151 4.220 -7.205 1.00 89.44 80 LEU A C 1
ATOM 629 O O . LEU A 1 80 ? -5.157 3.642 -6.778 1.00 89.44 80 LEU A O 1
ATOM 633 N N . CYS A 1 81 ? -3.120 3.564 -7.742 1.00 90.81 81 CYS A N 1
ATOM 634 C CA . CYS A 1 81 ? -3.041 2.107 -7.765 1.00 90.81 81 CYS A CA 1
ATOM 635 C C . CYS A 1 81 ? -2.614 1.553 -6.394 1.00 90.81 81 CYS A C 1
ATOM 637 O O . CYS A 1 81 ? -1.497 1.081 -6.183 1.00 90.81 81 CYS A O 1
ATOM 639 N N . ALA A 1 82 ? -3.513 1.666 -5.417 1.00 93.06 82 ALA A N 1
ATOM 640 C CA . ALA A 1 82 ? -3.244 1.269 -4.045 1.00 93.06 82 ALA A CA 1
ATOM 641 C C . ALA A 1 82 ? -4.520 0.884 -3.287 1.00 93.06 82 ALA A C 1
ATOM 643 O O . ALA A 1 82 ? -5.644 1.234 -3.665 1.00 93.06 82 ALA A O 1
ATOM 644 N N . THR A 1 83 ? -4.330 0.202 -2.164 1.00 94.88 83 THR A N 1
ATOM 645 C CA . THR A 1 83 ? -5.353 -0.044 -1.144 1.00 94.88 83 THR A CA 1
ATOM 646 C C . THR A 1 83 ? -4.983 0.643 0.157 1.00 94.88 83 THR A C 1
ATOM 648 O O . THR A 1 83 ? -3.804 0.754 0.496 1.00 94.88 83 THR A O 1
ATOM 651 N N . ALA A 1 84 ? -5.992 1.055 0.915 1.00 94.81 84 ALA A N 1
ATOM 652 C CA . ALA A 1 84 ? -5.830 1.598 2.252 1.00 94.81 84 ALA A CA 1
ATOM 653 C C . ALA A 1 84 ? -6.621 0.765 3.261 1.00 94.81 84 ALA A C 1
ATOM 655 O O . ALA A 1 84 ? -7.804 0.508 3.052 1.00 94.81 84 ALA A O 1
ATOM 656 N N . ALA A 1 85 ? -5.987 0.390 4.365 1.00 94.25 85 ALA A N 1
ATOM 657 C CA . ALA A 1 85 ? -6.602 -0.327 5.473 1.00 94.25 85 ALA A CA 1
ATOM 658 C C . ALA A 1 85 ? -6.485 0.489 6.762 1.00 94.25 85 ALA A C 1
ATOM 660 O O . ALA A 1 85 ? -5.404 0.978 7.093 1.00 94.25 85 ALA A O 1
ATOM 661 N N . CYS A 1 86 ? -7.582 0.638 7.501 1.00 92.19 86 CYS A N 1
ATOM 662 C CA . CYS A 1 86 ? -7.567 1.286 8.811 1.00 92.19 86 CYS A CA 1
ATOM 663 C C . CYS A 1 86 ? -7.296 0.255 9.908 1.00 92.19 86 CYS A C 1
ATOM 665 O O . CYS A 1 86 ? -8.068 -0.682 10.109 1.00 92.19 86 CYS A O 1
ATOM 667 N N . ASN A 1 87 ? -6.209 0.468 10.642 1.00 89.88 87 ASN A N 1
ATOM 668 C CA . ASN A 1 87 ? -5.820 -0.299 11.814 1.00 89.88 87 ASN A CA 1
ATOM 669 C C . ASN A 1 87 ? -5.883 0.596 13.057 1.00 89.88 87 ASN A C 1
ATOM 671 O O . ASN A 1 87 ? -5.883 1.825 12.966 1.00 89.88 87 ASN A O 1
ATOM 675 N N . SER A 1 88 ? -5.911 -0.010 14.243 1.00 87.44 88 SER A N 1
ATOM 676 C CA . SER A 1 88 ? -5.906 0.729 15.509 1.00 87.44 88 SER A CA 1
ATOM 677 C C . SER A 1 88 ? -4.643 1.591 15.633 1.00 87.44 88 SER A C 1
ATOM 679 O O . SER A 1 88 ? -3.566 1.087 15.938 1.00 87.44 88 SER A O 1
ATOM 681 N N . GLY A 1 89 ? -4.770 2.895 15.385 1.00 84.75 89 GLY A N 1
ATOM 682 C CA . GLY A 1 89 ? -3.681 3.874 15.504 1.00 84.75 89 GLY A CA 1
ATOM 683 C C . GLY A 1 89 ? -3.125 4.389 14.180 1.00 84.75 89 GLY A C 1
ATOM 684 O O . GLY A 1 89 ? -2.393 5.378 14.177 1.00 84.75 89 GLY A O 1
ATOM 685 N N . PHE A 1 90 ? -3.425 3.737 13.055 1.00 90.12 90 PHE A N 1
ATOM 686 C CA . PHE A 1 90 ? -2.770 4.049 11.788 1.00 90.12 90 PHE A CA 1
ATOM 687 C C . PHE A 1 90 ? -3.537 3.532 10.572 1.00 90.12 90 PHE A C 1
ATOM 689 O O . PHE A 1 90 ? -4.213 2.507 10.618 1.00 90.12 90 PHE A O 1
ATOM 696 N N . ILE A 1 91 ? -3.341 4.195 9.438 1.00 92.94 91 ILE A N 1
ATOM 697 C CA . ILE A 1 91 ? -3.752 3.690 8.128 1.00 92.94 91 ILE A CA 1
ATOM 698 C C . ILE A 1 91 ? -2.550 3.021 7.469 1.00 92.94 91 ILE A C 1
ATOM 700 O O . ILE A 1 91 ? -1.458 3.581 7.430 1.00 92.94 91 ILE A O 1
ATOM 704 N N . THR A 1 92 ? -2.744 1.814 6.950 1.00 94.31 92 THR A N 1
ATOM 705 C CA . THR A 1 92 ? -1.768 1.123 6.102 1.00 94.31 92 THR A CA 1
ATOM 706 C C . THR A 1 92 ? -2.149 1.319 4.650 1.00 94.31 92 THR A C 1
ATOM 708 O O . THR A 1 92 ? -3.245 0.950 4.245 1.00 94.31 92 THR A O 1
ATOM 711 N N . LEU A 1 93 ? -1.246 1.905 3.880 1.00 93.56 93 LEU A N 1
ATOM 712 C CA . LEU A 1 93 ? -1.348 2.036 2.437 1.00 93.56 93 LEU A CA 1
ATOM 713 C C . LEU A 1 93 ? -0.444 0.996 1.787 1.00 93.56 93 LEU A C 1
ATOM 715 O O . LEU A 1 93 ? 0.709 0.856 2.195 1.00 93.56 93 LEU A O 1
ATOM 719 N N . THR A 1 94 ? -0.958 0.304 0.780 1.00 93.00 94 THR A N 1
ATOM 720 C CA . THR A 1 94 ? -0.225 -0.700 0.004 1.00 93.00 94 THR A CA 1
ATOM 721 C C . THR A 1 94 ? -0.398 -0.401 -1.474 1.00 93.00 94 THR A C 1
ATOM 723 O O . THR A 1 94 ? -1.533 -0.262 -1.924 1.00 93.00 94 THR A O 1
ATOM 726 N N . GLY A 1 95 ? 0.701 -0.301 -2.215 1.00 91.38 95 GLY A N 1
ATOM 727 C CA . GLY A 1 95 ? 0.689 -0.026 -3.652 1.00 91.38 95 GLY A CA 1
ATOM 728 C C . GLY A 1 95 ? 1.812 -0.744 -4.396 1.00 91.38 95 GLY A C 1
ATOM 729 O O . GLY A 1 95 ? 2.597 -1.486 -3.802 1.00 91.38 95 GLY A O 1
ATOM 730 N N . CYS A 1 96 ? 1.879 -0.522 -5.706 1.00 87.31 96 CYS A N 1
ATOM 731 C CA . CYS A 1 96 ? 2.864 -1.146 -6.589 1.00 87.31 96 CYS A CA 1
ATOM 732 C C . CYS A 1 96 ? 4.264 -0.597 -6.331 1.00 87.31 96 CYS A C 1
ATOM 734 O O . CYS A 1 96 ? 4.456 0.611 -6.227 1.00 87.31 96 CYS A O 1
ATOM 736 N N . GLY A 1 97 ? 5.261 -1.462 -6.234 1.00 79.94 97 GLY A N 1
ATOM 737 C CA . GLY A 1 97 ? 6.655 -1.049 -6.138 1.00 79.94 97 GLY A CA 1
ATOM 738 C C . GLY A 1 97 ? 7.222 -0.681 -7.501 1.00 79.94 97 GLY A C 1
ATOM 739 O O . GLY A 1 97 ? 6.598 -0.849 -8.549 1.00 79.94 97 GLY A O 1
ATOM 740 N N . LYS A 1 98 ? 8.431 -0.123 -7.469 1.00 68.88 98 LYS A N 1
ATOM 741 C CA . LYS A 1 98 ? 9.124 0.308 -8.678 1.00 68.88 98 LYS A CA 1
ATOM 742 C C . LYS A 1 98 ? 9.738 -0.899 -9.369 1.00 68.88 98 LYS A C 1
ATOM 744 O O . LYS A 1 98 ? 10.753 -1.413 -8.914 1.00 68.88 98 LYS A O 1
ATOM 749 N N . VAL A 1 99 ? 9.152 -1.297 -10.488 1.00 67.44 99 VAL A N 1
ATOM 750 C CA . VAL A 1 99 ? 9.773 -2.237 -11.420 1.00 67.44 99 VAL A CA 1
ATOM 751 C C . VAL A 1 99 ? 10.661 -1.460 -12.397 1.00 67.44 99 VAL A C 1
ATOM 753 O O . VAL A 1 99 ? 10.286 -0.388 -12.873 1.00 67.44 99 VAL A O 1
ATOM 756 N N . ALA A 1 100 ? 11.871 -1.958 -12.658 1.00 60.34 100 ALA A N 1
ATOM 757 C CA . ALA A 1 100 ? 12.822 -1.349 -13.591 1.00 60.34 100 ALA A CA 1
ATOM 758 C C . ALA A 1 100 ? 12.476 -1.734 -1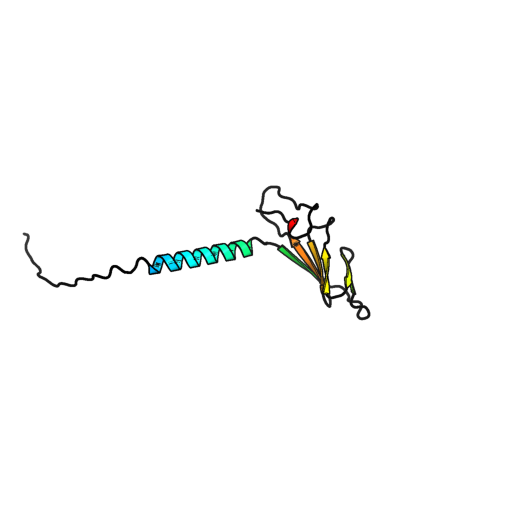5.038 1.00 60.34 100 ALA A C 1
ATOM 760 O O . ALA A 1 100 ? 13.251 -2.400 -15.717 1.00 60.34 100 ALA A O 1
ATOM 761 N N . CYS A 1 101 ? 11.276 -1.366 -15.476 1.00 65.62 101 CYS A N 1
ATOM 762 C CA . CYS A 1 101 ? 10.772 -1.693 -16.802 1.00 65.62 101 CYS A CA 1
ATOM 763 C C . CYS A 1 101 ? 10.588 -0.412 -17.585 1.00 65.62 101 CYS A C 1
ATOM 765 O O . CYS A 1 101 ? 9.956 0.530 -17.101 1.00 65.62 101 CYS A O 1
ATOM 767 N N . ASP A 1 102 ? 11.155 -0.376 -18.786 1.00 61.69 102 ASP A N 1
ATOM 768 C CA . ASP A 1 102 ? 11.069 0.799 -19.635 1.00 61.69 102 ASP A CA 1
ATOM 769 C C . ASP A 1 102 ? 9.596 1.118 -19.935 1.00 61.69 102 ASP A C 1
ATOM 771 O O . ASP A 1 102 ? 8.865 0.325 -20.526 1.00 61.69 102 ASP A O 1
ATOM 775 N N . ASN A 1 103 ? 9.168 2.311 -19.515 1.00 64.06 103 ASN A N 1
ATOM 776 C CA . ASN A 1 103 ? 7.909 2.965 -19.886 1.00 64.06 103 ASN A CA 1
ATOM 777 C C . ASN A 1 103 ? 6.586 2.280 -19.489 1.00 64.06 103 ASN A C 1
ATOM 779 O O . ASN A 1 103 ? 5.531 2.716 -19.953 1.00 64.06 103 ASN A O 1
ATOM 783 N N . GLN A 1 104 ? 6.580 1.266 -18.621 1.00 69.88 104 GLN A N 1
ATOM 784 C CA . GLN A 1 104 ? 5.320 0.729 -18.096 1.00 69.88 104 GLN A CA 1
ATOM 785 C C . GLN A 1 104 ? 4.800 1.582 -16.932 1.00 69.88 104 GLN A C 1
ATOM 787 O O . GLN A 1 104 ? 5.443 1.712 -15.891 1.00 69.88 104 GLN A O 1
ATOM 792 N N . GLN A 1 105 ? 3.612 2.156 -17.117 1.00 80.19 105 GLN A N 1
ATOM 793 C CA . GLN A 1 105 ? 2.921 2.969 -16.120 1.00 80.19 105 GLN A CA 1
ATOM 794 C C . GLN A 1 105 ? 1.714 2.213 -15.550 1.00 80.19 105 GLN A C 1
ATOM 796 O O . GLN A 1 105 ? 1.189 1.302 -16.189 1.00 80.19 105 GLN A O 1
ATOM 801 N N . GLU A 1 106 ? 1.291 2.574 -14.337 1.00 85.81 106 GLU A N 1
ATOM 802 C CA . GLU A 1 106 ? 0.132 1.966 -13.676 1.00 85.81 106 GLU A CA 1
ATOM 803 C C . GLU A 1 106 ? -1.135 2.092 -14.541 1.00 85.81 106 GLU A C 1
ATOM 805 O O . GLU A 1 106 ? -1.461 3.170 -15.044 1.00 85.81 106 GLU A O 1
ATOM 810 N N . ASP A 1 107 ? -1.883 0.995 -14.681 1.00 87.38 107 ASP A N 1
ATOM 81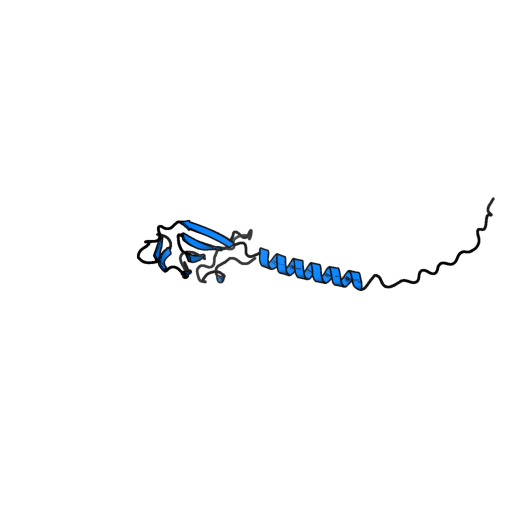1 C CA . ASP A 1 107 ? -3.154 0.978 -15.410 1.00 87.38 107 ASP A CA 1
ATOM 812 C C . ASP A 1 107 ? -4.292 1.394 -14.473 1.00 87.38 107 ASP A C 1
ATOM 814 O O . ASP A 1 107 ? -4.994 0.561 -13.896 1.00 87.38 107 ASP A O 1
ATOM 818 N N . LEU A 1 108 ? -4.494 2.705 -14.324 1.00 89.25 108 LEU A N 1
ATOM 819 C CA . LEU A 1 108 ? -5.552 3.287 -13.488 1.00 89.25 108 LEU A CA 1
ATOM 820 C C . LEU A 1 108 ? -6.978 3.030 -14.010 1.00 89.25 108 LEU A C 1
ATOM 822 O O . LEU A 1 108 ? -7.910 3.650 -13.508 1.00 89.25 108 LEU A O 1
ATOM 826 N N . ASN A 1 109 ? -7.179 2.115 -14.966 1.00 91.19 109 ASN A N 1
ATOM 827 C CA . ASN A 1 109 ? -8.492 1.549 -15.297 1.00 91.19 109 ASN A CA 1
ATOM 828 C C . ASN A 1 109 ? -8.800 0.267 -14.509 1.00 91.19 109 ASN A C 1
ATOM 830 O O . ASN A 1 109 ? -9.926 -0.228 -14.546 1.00 91.19 109 ASN A O 1
ATOM 834 N N . LYS A 1 110 ? -7.822 -0.266 -13.767 1.00 88.25 110 LYS A N 1
ATOM 835 C CA . LYS A 1 110 ? -7.970 -1.469 -12.941 1.00 88.25 110 LYS A CA 1
ATOM 836 C C . LYS A 1 110 ? -7.747 -1.166 -11.454 1.00 88.25 110 LYS A C 1
ATOM 838 O O . LYS A 1 110 ? -7.040 -0.220 -11.109 1.00 88.25 110 LYS A O 1
ATOM 843 N N . PRO A 1 111 ? -8.341 -1.945 -10.538 1.00 89.94 111 PRO A N 1
ATOM 844 C CA . PRO A 1 111 ? -8.034 -1.848 -9.116 1.00 89.94 111 PRO A CA 1
ATOM 845 C C . PRO A 1 111 ? -6.715 -2.561 -8.781 1.00 89.94 111 PRO A C 1
ATOM 847 O O . PRO A 1 111 ? -6.305 -3.495 -9.470 1.00 89.94 111 PRO A O 1
ATOM 850 N N . TYR A 1 112 ? -6.071 -2.164 -7.681 1.00 89.31 112 TYR A N 1
ATOM 851 C CA . TYR A 1 112 ? -4.914 -2.881 -7.132 1.00 89.31 112 TYR A CA 1
ATOM 852 C C . TYR A 1 112 ? -5.309 -4.325 -6.751 1.00 89.31 112 TYR A C 1
ATOM 854 O O . TYR A 1 112 ? -6.402 -4.512 -6.206 1.00 89.31 112 TYR A O 1
ATOM 862 N N . PRO A 1 113 ? -4.460 -5.343 -7.001 1.00 88.94 113 PRO A N 1
ATOM 863 C CA . PRO A 1 113 ? -3.095 -5.275 -7.548 1.00 88.94 113 PRO A CA 1
ATOM 864 C C . PRO A 1 113 ? -3.015 -5.281 -9.085 1.00 88.94 113 PRO A C 1
ATOM 866 O O . PRO A 1 113 ? -1.930 -5.192 -9.643 1.00 88.94 113 PRO A O 1
ATOM 869 N N . TYR A 1 114 ? -4.143 -5.365 -9.791 1.00 89.19 114 TYR A N 1
ATOM 870 C CA . TYR A 1 114 ? -4.177 -5.528 -11.251 1.00 89.19 114 TYR A CA 1
ATOM 871 C C . TYR A 1 114 ? -3.806 -4.273 -12.046 1.00 89.19 114 TYR A C 1
ATOM 873 O O . TYR A 1 114 ? -3.568 -4.367 -13.247 1.00 89.19 114 TYR A O 1
ATOM 881 N N . CYS A 1 115 ? -3.785 -3.106 -11.405 1.00 88.38 115 CYS A N 1
ATOM 882 C CA . CYS A 1 115 ? -3.236 -1.889 -12.000 1.00 88.38 115 CYS A CA 1
ATOM 883 C C . CYS A 1 115 ? -1.712 -1.788 -11.895 1.00 88.38 115 CYS A C 1
ATOM 885 O O . CYS A 1 115 ? -1.145 -0.840 -12.439 1.00 88.38 115 CYS A O 1
ATOM 887 N N . CYS A 1 116 ? -1.046 -2.730 -11.215 1.00 87.06 116 CYS A N 1
ATOM 888 C CA . CYS A 1 116 ? 0.406 -2.728 -11.146 1.00 87.06 116 CYS A CA 1
ATOM 889 C C . CYS A 1 116 ? 1.026 -3.089 -12.499 1.00 87.06 116 CYS A C 1
ATOM 891 O O . CYS A 1 116 ? 0.527 -3.993 -13.175 1.00 87.06 116 CYS A O 1
ATOM 893 N N . PRO A 1 117 ? 2.119 -2.412 -12.889 1.00 83.88 117 PRO A N 1
ATOM 894 C CA . PRO A 1 117 ? 2.895 -2.809 -14.055 1.00 83.88 117 PRO A CA 1
ATOM 895 C C . PRO A 1 117 ? 3.454 -4.222 -13.848 1.00 83.88 117 PRO A C 1
ATOM 897 O O . PRO A 1 117 ? 3.894 -4.565 -12.748 1.00 83.88 117 PRO A O 1
ATOM 900 N N . VAL A 1 118 ? 3.407 -5.038 -14.902 1.00 77.88 118 VAL A N 1
ATOM 901 C CA . VAL A 1 118 ? 3.902 -6.417 -14.888 1.00 77.88 118 VAL A CA 1
ATOM 902 C C . VAL A 1 118 ? 5.065 -6.536 -15.853 1.00 77.88 118 VAL A C 1
ATOM 904 O O . VAL A 1 118 ? 4.920 -6.297 -17.057 1.00 77.88 118 VAL A O 1
ATOM 907 N N . CYS A 1 119 ? 6.174 -6.985 -15.282 1.00 65.88 119 CYS A N 1
ATOM 908 C CA . CYS A 1 119 ? 7.378 -7.449 -15.938 1.00 65.88 119 CYS A CA 1
ATOM 909 C C . CYS A 1 119 ? 7.721 -8.809 -15.312 1.00 65.88 119 CYS A C 1
ATOM 911 O O . CYS A 1 119 ? 8.203 -9.672 -16.063 1.00 65.88 119 CYS A O 1
#

Radius of gyration: 30.11 Å; chains: 1; bounding box: 83×71×40 Å

Sequence (119 aa):
GRLLQYKDSSITVSHDSRSTHQTNEMELSQILLLTFGMFLTVQGWVVRIPTPVSNYQGVCSHNLVGHLRIGQTVSLHPRLCATAACNSGFITLTGCGKVACDNQQEDLNKPYPYCCPVC